Protein AF-A0A960ZUS1-F1 (afdb_monomer_lite)

Secondary structure (DSSP, 8-state):
-HHHHHHHHHHHHHHHHHS-TTTHHHHHHHHHIIIIIIIHHHHHHHHHHHHHHTEETTEE-HHHHHHHHHHHHHHHHHHHHHH----------S------

Sequence (100 aa):
GLAYTLYFITTQIYLEDRIDPKWRVRAQALLTLLTAGVGNLSGYLGSGWWFAQAQHENHADWPMFWWVLAGVTAAVFCLFALTYSGRKFGEASPDETPAV

Radius of gyration: 21.72 Å; chains: 1; bounding box: 67×39×48 Å

pLDDT: mean 74.9, std 10.5, range [45.28, 90.25]

Structure (mmCIF, N/CA/C/O backbone):
data_AF-A0A960ZUS1-F1
#
_entry.id   AF-A0A960ZUS1-F1
#
loop_
_atom_site.group_PDB
_atom_site.id
_atom_site.type_symbol
_atom_site.label_atom_id
_atom_site.label_alt_id
_atom_site.label_comp_id
_atom_site.label_asym_id
_atom_site.label_entity_id
_atom_site.label_seq_id
_atom_site.pdbx_PDB_ins_code
_atom_site.Cartn_x
_atom_site.Cartn_y
_atom_site.Cartn_z
_atom_site.occupancy
_atom_site.B_iso_or_equiv
_atom_site.auth_seq_id
_atom_site.auth_comp_id
_atom_site.auth_asym_id
_atom_site.auth_atom_id
_atom_site.pdbx_PDB_model_num
ATOM 1 N N . GLY A 1 1 ? 1.487 9.744 1.293 1.00 56.62 1 GLY A N 1
ATOM 2 C CA . GLY A 1 1 ? 1.363 10.138 2.709 1.00 56.62 1 GLY A CA 1
ATOM 3 C C . GLY A 1 1 ? -0.080 10.081 3.153 1.00 56.62 1 GLY A C 1
ATOM 4 O O . GLY A 1 1 ? -0.475 9.106 3.766 1.00 56.62 1 GLY A O 1
ATOM 5 N N . LEU A 1 2 ? -0.881 11.070 2.757 1.00 72.50 2 LEU A N 1
ATOM 6 C CA . LEU A 1 2 ? -2.255 11.242 3.240 1.00 72.50 2 LEU A CA 1
ATOM 7 C C . LEU A 1 2 ? -3.182 10.038 2.974 1.00 72.50 2 LEU A C 1
ATOM 9 O O . LEU A 1 2 ? -3.832 9.573 3.897 1.00 72.50 2 LEU A O 1
ATOM 13 N N . ALA A 1 3 ? -3.178 9.467 1.764 1.00 77.06 3 ALA A N 1
ATOM 14 C CA . ALA A 1 3 ? -3.994 8.286 1.449 1.00 77.06 3 ALA A CA 1
ATOM 15 C C . ALA A 1 3 ? -3.619 7.046 2.283 1.00 77.06 3 ALA A C 1
ATOM 17 O O . ALA A 1 3 ? -4.495 6.344 2.778 1.00 77.06 3 ALA A O 1
ATOM 18 N N . TYR A 1 4 ? -2.316 6.817 2.484 1.00 75.75 4 TYR A N 1
ATOM 19 C CA . TYR A 1 4 ? -1.817 5.728 3.326 1.00 75.75 4 TYR A CA 1
ATOM 20 C C . TYR A 1 4 ? -2.296 5.901 4.770 1.00 75.75 4 TYR A C 1
ATOM 22 O O . TYR A 1 4 ? -2.869 4.983 5.345 1.00 75.75 4 TYR A O 1
ATOM 30 N N . THR A 1 5 ? -2.141 7.106 5.322 1.00 79.44 5 THR A N 1
ATOM 31 C CA . THR A 1 5 ? -2.584 7.437 6.678 1.00 79.44 5 THR A CA 1
ATOM 32 C C . THR A 1 5 ? -4.099 7.297 6.839 1.00 79.44 5 THR A C 1
ATOM 34 O O . THR A 1 5 ? -4.543 6.663 7.790 1.00 79.44 5 THR A 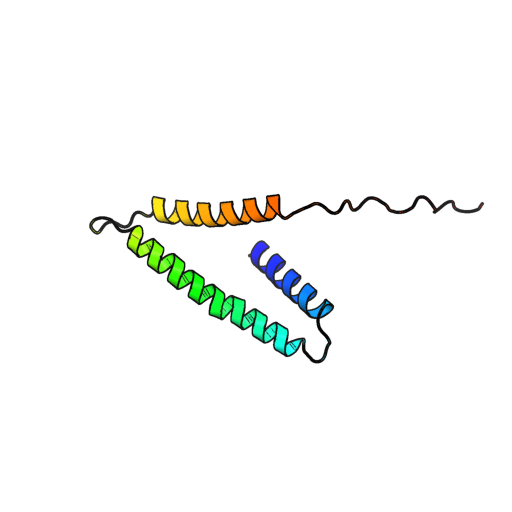O 1
ATOM 37 N N . LEU A 1 6 ? -4.900 7.824 5.905 1.00 79.62 6 LEU A N 1
ATOM 38 C CA . LEU A 1 6 ? -6.364 7.732 5.961 1.00 79.62 6 LEU A CA 1
ATOM 39 C C . LEU A 1 6 ? -6.853 6.283 5.919 1.00 79.62 6 LEU A C 1
ATOM 41 O O . LEU A 1 6 ? -7.695 5.903 6.732 1.00 79.62 6 LEU A O 1
ATOM 45 N N . TYR A 1 7 ? -6.312 5.470 5.010 1.00 80.06 7 TYR A N 1
ATOM 46 C CA . TYR A 1 7 ? -6.661 4.055 4.914 1.00 80.06 7 TYR A CA 1
ATOM 47 C C . TYR A 1 7 ? -6.300 3.303 6.199 1.00 80.06 7 TYR A C 1
ATOM 49 O O . TYR A 1 7 ? -7.128 2.573 6.749 1.00 80.06 7 TYR A O 1
ATOM 57 N N . PHE A 1 8 ? -5.081 3.512 6.704 1.00 76.62 8 PHE A N 1
ATOM 58 C CA . PHE A 1 8 ? -4.584 2.784 7.865 1.00 76.62 8 PHE A CA 1
ATOM 59 C C . PHE A 1 8 ? -5.357 3.144 9.135 1.00 76.62 8 PHE A C 1
ATOM 61 O O . PHE A 1 8 ? -5.847 2.253 9.826 1.00 76.62 8 PHE A O 1
ATOM 68 N N . ILE A 1 9 ? -5.555 4.441 9.387 1.00 80.50 9 ILE A N 1
ATOM 69 C CA . ILE A 1 9 ? -6.286 4.926 10.563 1.00 80.50 9 ILE A CA 1
ATOM 70 C C . ILE A 1 9 ? -7.755 4.493 10.506 1.00 80.50 9 ILE A C 1
ATOM 72 O O . ILE A 1 9 ? -8.277 3.986 11.495 1.00 80.50 9 ILE A O 1
ATOM 76 N N . THR A 1 10 ? -8.420 4.617 9.351 1.00 82.81 10 THR A N 1
ATOM 77 C CA . THR A 1 10 ? -9.826 4.187 9.208 1.00 82.81 10 THR A CA 1
ATOM 78 C C . THR A 1 10 ? -9.976 2.690 9.470 1.00 82.81 10 THR A C 1
ATOM 80 O O . THR A 1 10 ? -10.898 2.270 10.167 1.00 82.81 10 THR A O 1
ATOM 83 N N . THR A 1 11 ? -9.043 1.882 8.958 1.00 80.75 11 THR A N 1
ATOM 84 C CA . THR A 1 11 ? -9.039 0.430 9.178 1.00 80.75 11 THR A CA 1
ATOM 85 C C . THR A 1 11 ? -8.852 0.094 10.654 1.00 80.75 11 THR A C 1
ATOM 87 O O . THR A 1 11 ? -9.581 -0.743 11.180 1.00 80.75 11 THR A O 1
ATOM 90 N N . GLN A 1 12 ? -7.919 0.765 11.336 1.00 80.12 12 GLN A N 1
ATOM 91 C CA . GLN A 1 12 ? -7.671 0.587 12.769 1.00 80.12 12 GLN A CA 1
ATOM 92 C C . GLN A 1 12 ? -8.914 0.906 13.611 1.00 80.12 12 GLN A C 1
ATOM 94 O O . GLN A 1 12 ? -9.318 0.073 14.421 1.00 80.12 12 GLN A O 1
ATOM 99 N N . ILE A 1 13 ? -9.561 2.049 13.355 1.00 81.12 13 ILE A N 1
ATOM 100 C CA . ILE A 1 13 ? -10.778 2.477 14.062 1.00 81.12 13 ILE A CA 1
A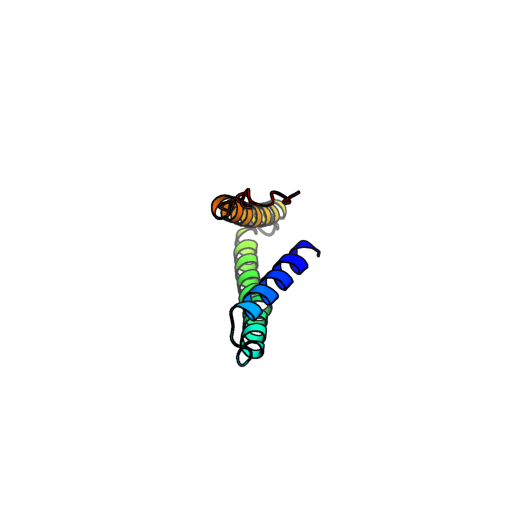TOM 101 C C . ILE A 1 13 ? -11.922 1.482 13.830 1.00 81.12 13 ILE A C 1
ATOM 103 O O . ILE A 1 13 ? -12.580 1.064 14.781 1.00 81.12 13 ILE A O 1
ATOM 107 N N . TYR A 1 14 ? -12.136 1.055 12.581 1.00 81.56 14 TYR A N 1
ATOM 108 C CA . TYR A 1 14 ? -13.175 0.077 12.249 1.00 81.56 14 TYR A CA 1
ATOM 109 C C . TYR A 1 14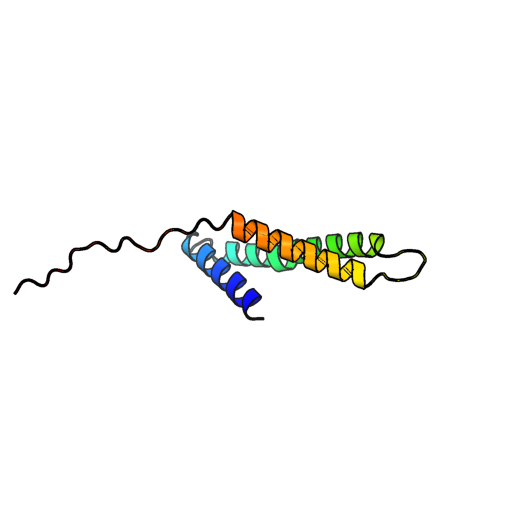 ? -12.959 -1.264 12.966 1.00 81.56 14 TYR A C 1
ATOM 111 O O . TYR A 1 14 ? -13.908 -1.889 13.441 1.00 81.56 14 TYR A O 1
ATOM 119 N N . LEU A 1 15 ? -11.703 -1.706 13.069 1.00 79.19 15 LEU A N 1
ATOM 120 C CA . LEU A 1 15 ? -11.349 -2.943 13.758 1.00 79.19 15 LEU A CA 1
ATOM 121 C C . LEU A 1 15 ? -11.589 -2.840 15.272 1.00 79.19 15 LEU A C 1
ATOM 123 O O . LEU A 1 15 ? -12.090 -3.784 15.878 1.00 79.19 15 LEU A O 1
ATOM 127 N N . GLU A 1 16 ? -11.243 -1.708 15.888 1.00 77.25 16 GLU A N 1
ATOM 128 C CA . GLU A 1 16 ? -11.444 -1.476 17.323 1.00 77.25 16 GLU A CA 1
ATOM 129 C C . GLU A 1 16 ? -12.921 -1.349 17.712 1.00 77.25 16 GLU A C 1
ATOM 131 O O . GLU A 1 16 ? -13.300 -1.808 18.793 1.00 77.25 16 GLU A O 1
ATOM 136 N N . ASP A 1 17 ? -13.752 -0.774 16.841 1.00 78.81 17 ASP A N 1
ATOM 137 C CA . ASP A 1 17 ? -15.202 -0.670 17.044 1.00 78.81 17 ASP A CA 1
ATOM 138 C C . ASP A 1 17 ? -15.888 -2.047 16.983 1.00 78.81 17 ASP A C 1
ATOM 140 O O . ASP A 1 17 ? -16.761 -2.363 17.789 1.00 78.81 17 ASP A O 1
ATOM 144 N N . ARG A 1 18 ? -15.434 -2.920 16.073 1.00 79.56 18 ARG A N 1
ATOM 145 C CA . ARG A 1 18 ? -16.030 -4.249 15.854 1.00 79.56 18 ARG A CA 1
ATOM 146 C C . ARG A 1 18 ? -15.557 -5.325 16.840 1.00 79.56 18 ARG A C 1
ATOM 148 O O . ARG A 1 18 ? -16.181 -6.384 16.914 1.00 79.56 18 ARG A O 1
ATOM 155 N N . ILE A 1 19 ? -14.442 -5.109 17.543 1.00 75.31 19 ILE A N 1
ATOM 156 C CA . ILE A 1 19 ? -13.783 -6.124 18.379 1.00 75.31 19 ILE A CA 1
ATOM 157 C C . ILE A 1 19 ? -13.861 -5.748 19.860 1.00 75.31 19 ILE A C 1
ATOM 159 O O . ILE A 1 19 ? -13.537 -4.629 20.262 1.00 75.31 19 ILE A O 1
ATOM 163 N N . ASP A 1 20 ? -14.216 -6.738 20.682 1.00 74.50 20 ASP A N 1
ATOM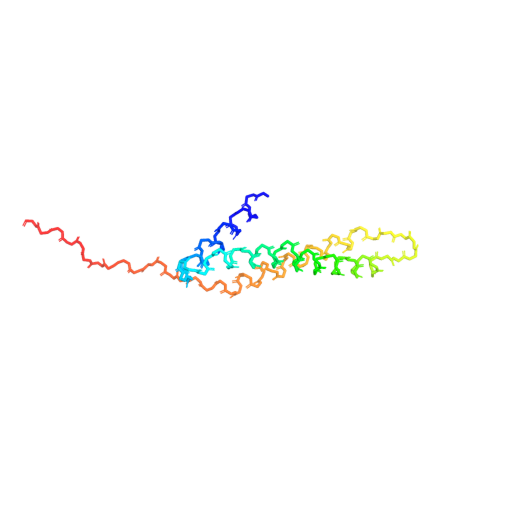 164 C CA . ASP A 1 20 ? -14.268 -6.626 22.140 1.00 74.50 20 ASP A CA 1
ATOM 165 C C . ASP A 1 20 ? -12.970 -6.034 22.731 1.00 74.50 20 ASP A C 1
ATOM 167 O O . ASP A 1 20 ? -11.871 -6.434 22.318 1.00 74.50 20 ASP A O 1
ATOM 171 N N . PRO A 1 21 ? -13.042 -5.163 23.760 1.00 74.50 21 PRO A N 1
ATOM 172 C CA . PRO A 1 21 ? -11.884 -4.459 24.325 1.00 74.50 21 PRO A CA 1
ATOM 173 C C . PRO A 1 21 ? -10.723 -5.379 24.724 1.00 74.50 21 PRO A C 1
ATOM 175 O O . PRO A 1 21 ? -9.555 -5.021 24.587 1.00 74.50 21 PRO A O 1
ATOM 178 N N . LYS A 1 22 ? -11.042 -6.606 25.151 1.00 79.81 22 LYS A N 1
ATOM 179 C CA . LYS A 1 22 ? -10.083 -7.652 25.535 1.00 79.81 22 LYS A CA 1
ATOM 180 C C . LYS A 1 22 ? -9.172 -8.116 24.384 1.00 79.81 22 LYS A C 1
ATOM 182 O O . LYS A 1 22 ? -8.086 -8.633 24.645 1.00 79.81 22 LYS A O 1
ATOM 187 N N . TRP A 1 23 ? -9.586 -7.953 23.126 1.00 77.75 23 TRP A N 1
ATOM 188 C CA . TRP A 1 23 ? -8.883 -8.486 21.950 1.00 77.75 23 TRP A CA 1
ATOM 189 C C . TRP A 1 23 ? -8.283 -7.412 21.036 1.00 77.75 23 TRP A C 1
ATOM 191 O O . TRP A 1 23 ? -7.499 -7.753 20.148 1.00 77.75 23 TRP A O 1
ATOM 201 N N . ARG A 1 24 ? -8.560 -6.125 21.284 1.00 78.75 24 ARG A N 1
ATOM 202 C CA . ARG A 1 24 ? -8.087 -4.996 20.457 1.00 78.75 24 ARG A CA 1
ATOM 203 C C . ARG A 1 24 ? -6.571 -4.974 20.267 1.00 78.75 24 ARG A C 1
ATOM 205 O O . ARG A 1 24 ? -6.094 -4.865 19.143 1.00 78.75 24 ARG A O 1
ATOM 212 N N . VAL A 1 25 ? -5.811 -5.185 21.344 1.00 79.38 25 VAL A N 1
ATOM 213 C CA . VAL A 1 25 ? -4.335 -5.207 21.298 1.00 79.38 25 VAL A CA 1
ATOM 214 C C . VAL A 1 25 ? -3.815 -6.331 20.394 1.00 79.38 25 VAL A C 1
ATOM 216 O O . VAL A 1 25 ? -2.873 -6.136 19.628 1.00 79.38 25 VAL A O 1
ATOM 219 N N . ARG A 1 26 ? -4.459 -7.505 20.425 1.00 83.69 26 ARG A N 1
ATOM 220 C CA . ARG A 1 26 ? -4.091 -8.648 19.573 1.00 83.69 26 ARG A CA 1
ATOM 221 C C . ARG A 1 26 ? -4.451 -8.389 18.109 1.00 83.69 26 ARG A C 1
ATOM 223 O O . ARG A 1 26 ? -3.669 -8.726 17.227 1.00 83.69 26 ARG A O 1
ATOM 230 N N . ALA A 1 27 ? -5.596 -7.757 17.859 1.00 83.25 27 ALA A N 1
ATOM 231 C CA . ALA A 1 27 ? -6.044 -7.398 16.518 1.00 83.25 27 ALA A CA 1
ATOM 232 C C . ALA A 1 27 ? -5.144 -6.332 15.866 1.00 83.25 27 ALA A C 1
ATOM 234 O O . ALA A 1 27 ? -4.785 -6.471 14.702 1.00 83.25 27 ALA A O 1
ATOM 235 N N . GLN A 1 28 ? -4.700 -5.325 16.624 1.00 79.12 28 GLN A N 1
ATOM 236 C CA . GLN A 1 28 ? -3.738 -4.315 16.159 1.00 79.12 28 GLN A CA 1
ATOM 237 C C . GLN A 1 28 ? -2.360 -4.917 15.842 1.00 79.12 28 GLN A C 1
ATOM 239 O O . GLN A 1 28 ? -1.763 -4.608 14.807 1.00 79.12 28 GLN A O 1
ATOM 244 N N . ALA A 1 29 ? -1.865 -5.824 16.691 1.00 85.25 29 ALA A N 1
ATOM 245 C CA . ALA A 1 29 ? -0.625 -6.553 16.422 1.00 85.25 29 ALA A CA 1
ATOM 246 C C . ALA A 1 29 ? -0.738 -7.423 15.156 1.00 85.25 29 ALA A C 1
ATOM 248 O O . ALA A 1 29 ? 0.172 -7.427 14.327 1.00 85.25 29 ALA A O 1
ATOM 249 N N . LEU A 1 30 ? -1.874 -8.103 14.964 1.00 86.19 30 LEU A N 1
ATOM 250 C CA . LEU A 1 30 ? -2.148 -8.885 13.757 1.00 86.19 30 LEU A CA 1
ATOM 251 C C . LEU A 1 30 ? -2.238 -7.997 12.509 1.00 86.19 30 LEU A C 1
ATOM 253 O O . LEU A 1 30 ? -1.640 -8.328 11.490 1.00 86.19 30 LEU A O 1
ATOM 257 N N . LEU A 1 31 ? -2.933 -6.859 12.587 1.00 85.06 31 LEU A N 1
ATOM 258 C CA . LEU A 1 31 ? -3.033 -5.893 11.490 1.00 85.06 31 LEU A CA 1
ATOM 259 C C . LEU A 1 31 ? -1.650 -5.365 11.084 1.00 85.06 31 LEU A C 1
ATOM 261 O O . LEU A 1 31 ? -1.340 -5.262 9.895 1.00 85.06 31 LEU A O 1
ATOM 265 N N . THR A 1 32 ? -0.799 -5.088 12.072 1.00 86.19 32 THR A N 1
ATOM 266 C CA . THR A 1 32 ? 0.589 -4.666 11.852 1.00 86.19 32 THR A CA 1
ATOM 267 C C . THR A 1 32 ? 1.396 -5.769 11.170 1.00 86.19 32 THR A C 1
ATOM 269 O O . THR A 1 32 ? 2.073 -5.503 10.180 1.00 86.19 32 THR A O 1
ATOM 272 N N . LEU A 1 33 ? 1.283 -7.017 11.634 1.00 90.25 33 LEU A N 1
ATOM 273 C CA . LEU A 1 33 ? 1.965 -8.167 11.032 1.00 90.25 33 LEU A CA 1
ATOM 274 C C . LEU A 1 33 ? 1.490 -8.435 9.599 1.00 90.25 33 LEU A C 1
ATOM 276 O O . LEU A 1 33 ? 2.300 -8.727 8.721 1.00 90.25 33 LEU A O 1
ATOM 280 N N . LEU A 1 34 ? 0.191 -8.305 9.338 1.00 87.31 34 LEU A N 1
ATOM 281 C CA . LEU A 1 34 ? -0.370 -8.473 8.002 1.00 87.31 34 LEU A CA 1
ATOM 282 C C . LEU A 1 34 ? 0.092 -7.369 7.053 1.00 87.31 34 LEU A C 1
ATOM 284 O O . LEU A 1 34 ? 0.444 -7.663 5.917 1.00 87.31 34 LEU A O 1
ATOM 288 N N . THR A 1 35 ? 0.151 -6.120 7.511 1.00 82.94 35 THR A N 1
ATOM 289 C CA . THR A 1 35 ? 0.536 -4.995 6.647 1.00 82.94 35 THR A CA 1
ATOM 290 C C . THR A 1 35 ? 2.045 -4.953 6.423 1.00 82.94 35 THR A C 1
ATOM 292 O O . THR A 1 35 ? 2.508 -4.948 5.285 1.00 82.94 35 THR A O 1
ATOM 295 N N . ALA A 1 36 ? 2.825 -4.939 7.503 1.00 83.44 36 ALA A N 1
ATOM 296 C CA . ALA A 1 36 ? 4.271 -4.758 7.441 1.00 83.44 36 ALA A CA 1
ATOM 297 C C . ALA A 1 36 ? 5.035 -6.069 7.203 1.00 83.44 36 ALA A C 1
ATOM 299 O O . ALA A 1 36 ? 6.159 -6.037 6.708 1.00 83.44 36 ALA A O 1
ATOM 300 N N . GLY A 1 37 ? 4.448 -7.214 7.555 1.00 86.81 37 GLY A N 1
ATOM 301 C CA . GLY A 1 37 ? 5.023 -8.533 7.309 1.00 86.81 37 GLY A CA 1
ATOM 302 C C . GLY A 1 37 ? 4.524 -9.104 5.991 1.00 86.81 37 GLY A C 1
ATOM 303 O O . GLY A 1 37 ? 5.233 -9.065 4.989 1.00 86.81 37 GLY A O 1
ATOM 304 N N . VAL A 1 38 ? 3.292 -9.617 5.986 1.00 87.19 38 VAL A N 1
ATOM 305 C CA . VAL A 1 38 ? 2.733 -10.351 4.835 1.00 87.19 38 VAL A CA 1
ATOM 306 C C . VAL A 1 38 ? 2.588 -9.459 3.602 1.00 87.19 38 VAL A C 1
ATOM 308 O O . VAL A 1 38 ? 2.923 -9.894 2.502 1.00 87.19 38 VAL A O 1
ATOM 311 N N . GLY A 1 39 ? 2.144 -8.213 3.773 1.00 83.38 39 GLY A N 1
ATOM 312 C CA . GLY A 1 39 ? 2.002 -7.241 2.691 1.00 83.38 39 GLY A CA 1
ATOM 313 C C . GLY A 1 39 ? 3.337 -6.925 2.024 1.00 83.38 39 GLY A C 1
ATOM 314 O O . GLY A 1 39 ? 3.448 -7.010 0.804 1.00 83.38 39 GLY A O 1
ATOM 315 N N . ASN A 1 40 ? 4.377 -6.663 2.818 1.00 84.75 40 ASN A N 1
ATOM 316 C CA . ASN A 1 40 ? 5.719 -6.420 2.288 1.00 84.75 40 ASN A CA 1
ATOM 317 C C . ASN A 1 40 ? 6.325 -7.669 1.643 1.00 84.75 40 ASN A C 1
ATOM 319 O O . ASN A 1 40 ? 6.879 -7.567 0.556 1.00 84.75 40 ASN A O 1
ATOM 323 N N . LEU A 1 41 ? 6.186 -8.851 2.254 1.00 85.69 41 LEU A N 1
ATOM 324 C CA . LEU A 1 41 ? 6.641 -10.115 1.661 1.00 85.69 41 LEU A CA 1
ATOM 325 C C . LEU A 1 41 ? 5.970 -10.363 0.308 1.00 85.69 41 LEU A C 1
ATOM 327 O O . LEU A 1 41 ? 6.651 -10.602 -0.684 1.00 85.69 41 LEU A O 1
ATOM 331 N N . SER A 1 42 ? 4.646 -10.236 0.252 1.00 83.00 42 SER A N 1
ATOM 332 C CA . SER A 1 42 ? 3.879 -10.400 -0.986 1.00 83.00 42 SER A CA 1
ATOM 333 C C . SER A 1 42 ? 4.275 -9.353 -2.030 1.00 83.00 42 SER A C 1
ATOM 335 O O . SER A 1 42 ? 4.408 -9.681 -3.206 1.00 83.00 42 SER A O 1
ATOM 337 N N . GLY A 1 43 ? 4.533 -8.112 -1.606 1.00 79.88 43 GLY A N 1
ATOM 338 C CA . GLY A 1 43 ? 5.033 -7.041 -2.465 1.00 79.88 43 GLY A CA 1
ATOM 339 C C . GLY A 1 43 ? 6.432 -7.318 -3.014 1.00 79.88 43 GLY A C 1
ATOM 340 O O . GLY A 1 43 ? 6.670 -7.107 -4.200 1.00 79.88 43 GLY A O 1
ATOM 341 N N . TYR A 1 44 ? 7.345 -7.844 -2.196 1.00 79.38 44 TYR A N 1
ATOM 342 C CA . TYR A 1 44 ? 8.696 -8.198 -2.629 1.00 79.38 44 TYR A CA 1
ATOM 343 C C . TYR A 1 44 ? 8.713 -9.412 -3.553 1.00 79.38 44 TYR A C 1
ATOM 345 O O . TYR A 1 44 ? 9.412 -9.375 -4.562 1.00 79.38 44 TYR A O 1
ATOM 353 N N . LEU A 1 45 ? 7.927 -10.457 -3.270 1.00 81.62 45 LEU A N 1
ATOM 354 C CA . LEU A 1 45 ? 7.794 -11.591 -4.188 1.00 81.62 45 LEU A CA 1
ATOM 355 C C . LEU A 1 45 ? 7.134 -11.169 -5.503 1.00 81.62 45 LEU A C 1
ATOM 357 O O . LEU A 1 45 ? 7.626 -11.532 -6.567 1.00 81.62 45 LEU A O 1
ATOM 361 N N . GLY A 1 46 ? 6.058 -10.381 -5.441 1.00 79.38 46 GLY A N 1
ATOM 362 C CA . GLY A 1 46 ? 5.352 -9.902 -6.628 1.00 79.38 46 GLY A CA 1
ATOM 363 C C . GLY A 1 46 ? 6.221 -8.986 -7.490 1.00 79.38 46 GLY A C 1
ATOM 364 O O . GLY A 1 46 ? 6.356 -9.217 -8.689 1.00 79.38 46 GLY A O 1
ATOM 365 N N . SER A 1 47 ? 6.863 -7.989 -6.876 1.00 73.06 47 SER A N 1
ATOM 366 C CA . SER A 1 47 ? 7.774 -7.067 -7.562 1.00 73.06 47 SER A CA 1
ATOM 367 C C . SER A 1 47 ? 9.029 -7.779 -8.066 1.00 73.06 47 SER A C 1
ATOM 369 O O . SER A 1 47 ? 9.450 -7.530 -9.186 1.00 73.06 47 SER A O 1
ATOM 371 N N . GLY A 1 48 ? 9.601 -8.707 -7.292 1.00 72.75 48 GLY A N 1
ATOM 372 C CA . GLY A 1 48 ? 10.787 -9.474 -7.681 1.00 72.75 48 GLY A CA 1
ATOM 373 C C . GLY A 1 48 ? 10.527 -10.443 -8.835 1.00 72.75 48 GLY A C 1
ATOM 374 O O . GLY A 1 48 ? 11.312 -10.490 -9.779 1.00 72.75 48 GLY A O 1
ATOM 375 N N . TRP A 1 49 ? 9.403 -11.167 -8.808 1.00 75.25 49 TRP A N 1
ATOM 376 C CA . TRP A 1 49 ? 8.977 -12.020 -9.922 1.00 75.25 49 TRP A CA 1
ATOM 377 C C . TRP A 1 49 ? 8.688 -11.192 -11.179 1.00 75.25 49 TRP A C 1
ATOM 379 O O . TRP A 1 49 ? 9.133 -11.540 -12.271 1.00 75.25 49 TRP A O 1
ATOM 389 N N . TRP A 1 50 ? 8.010 -10.054 -11.020 1.00 72.19 50 TRP A N 1
ATOM 390 C CA . TRP A 1 50 ? 7.729 -9.153 -12.132 1.00 72.19 50 TRP A CA 1
ATOM 391 C C . TRP A 1 50 ? 8.999 -8.512 -12.708 1.00 72.19 50 TRP A C 1
ATOM 393 O O . TRP A 1 50 ? 9.169 -8.452 -13.921 1.00 72.19 50 TRP A O 1
ATOM 403 N N . PHE A 1 51 ? 9.929 -8.086 -11.854 1.00 70.06 51 PHE A N 1
ATOM 404 C CA . PHE A 1 51 ? 11.211 -7.510 -12.259 1.00 70.06 51 PHE A CA 1
ATOM 405 C C . PHE A 1 51 ? 12.098 -8.521 -12.994 1.00 70.06 51 PHE A C 1
ATOM 407 O O . PHE A 1 51 ? 12.843 -8.135 -13.889 1.00 70.06 51 PHE A O 1
ATOM 414 N N . ALA A 1 52 ? 12.001 -9.812 -12.663 1.00 70.94 52 ALA A N 1
ATOM 415 C CA . ALA A 1 52 ? 12.672 -10.873 -13.412 1.00 70.94 52 ALA A CA 1
ATOM 416 C C . ALA A 1 52 ? 12.077 -11.061 -14.820 1.00 70.94 52 ALA A C 1
ATOM 418 O O . ALA A 1 52 ? 12.818 -11.298 -15.766 1.00 70.94 52 ALA A O 1
ATOM 419 N N . GLN A 1 53 ? 10.758 -10.907 -14.969 1.00 68.62 53 GLN A N 1
ATOM 420 C CA . GLN A 1 53 ? 10.070 -10.973 -16.266 1.00 68.62 53 GLN A CA 1
ATOM 421 C C . GLN A 1 53 ? 10.248 -9.699 -17.112 1.00 68.62 53 GLN A C 1
ATOM 423 O O . GLN A 1 53 ? 10.181 -9.766 -18.334 1.00 68.62 53 GLN A O 1
ATOM 428 N N . ALA A 1 54 ? 10.473 -8.547 -16.477 1.00 65.75 54 ALA A N 1
ATOM 429 C CA . ALA A 1 54 ? 10.700 -7.256 -17.134 1.00 65.75 54 ALA A CA 1
ATOM 430 C C . ALA A 1 54 ? 12.174 -7.014 -17.532 1.00 65.75 54 ALA A C 1
ATOM 432 O O . ALA A 1 54 ? 12.538 -5.899 -17.908 1.00 65.75 54 ALA A O 1
ATOM 433 N N . GLN A 1 55 ? 13.037 -8.027 -17.418 1.00 67.69 55 GLN A N 1
ATOM 434 C CA . GLN A 1 55 ? 14.412 -7.984 -17.911 1.00 67.69 55 GLN A CA 1
ATOM 435 C C . GLN A 1 55 ? 14.522 -8.797 -19.199 1.00 67.69 55 GLN A C 1
ATOM 437 O O . GLN A 1 55 ? 14.442 -10.024 -19.178 1.00 67.69 55 GLN A O 1
ATOM 442 N N . HIS A 1 56 ? 14.750 -8.110 -20.316 1.00 59.38 56 HIS A N 1
ATOM 443 C CA . HIS A 1 56 ? 15.102 -8.730 -21.588 1.00 59.38 56 HIS A CA 1
ATOM 444 C C . HIS A 1 56 ? 16.555 -8.375 -21.930 1.00 59.38 56 HIS A C 1
ATOM 446 O O . HIS A 1 56 ? 16.946 -7.212 -21.911 1.00 59.38 56 HIS A O 1
ATOM 452 N N . GLU A 1 57 ? 17.374 -9.399 -22.194 1.00 57.03 57 GLU A N 1
ATOM 453 C CA . GLU A 1 57 ? 18.742 -9.276 -22.729 1.00 57.03 57 GLU A CA 1
ATOM 454 C C . GLU A 1 57 ? 19.620 -8.199 -22.045 1.00 57.03 57 GLU A C 1
ATOM 456 O O . GLU A 1 57 ? 20.191 -7.333 -22.700 1.00 57.03 57 GLU A O 1
ATOM 461 N N . ASN A 1 58 ? 19.753 -8.260 -20.711 1.00 59.62 58 ASN A N 1
ATOM 462 C CA . ASN A 1 58 ? 20.575 -7.351 -19.884 1.00 59.62 58 ASN A CA 1
ATOM 463 C C . ASN A 1 58 ? 20.146 -5.870 -19.842 1.00 59.62 58 ASN A C 1
ATOM 465 O O . ASN A 1 58 ? 20.840 -5.062 -19.217 1.00 59.62 58 ASN A O 1
ATOM 469 N N . HIS A 1 59 ? 19.000 -5.503 -20.417 1.00 62.16 59 HIS A N 1
ATOM 470 C CA . HIS A 1 59 ? 18.430 -4.167 -20.272 1.00 62.16 59 HIS A CA 1
ATOM 471 C C . HIS A 1 59 ? 17.164 -4.210 -19.406 1.00 62.16 59 HIS A C 1
ATOM 473 O O . HIS A 1 59 ? 16.275 -5.038 -19.589 1.00 62.16 59 HIS A O 1
ATOM 479 N N . ALA A 1 60 ? 17.102 -3.325 -18.407 1.00 67.00 60 ALA A N 1
ATOM 480 C CA . ALA A 1 60 ? 15.935 -3.193 -17.545 1.00 67.00 60 ALA A CA 1
ATOM 481 C C . ALA A 1 60 ? 14.865 -2.340 -18.243 1.00 67.00 60 ALA A C 1
ATOM 483 O O . ALA A 1 60 ? 15.055 -1.129 -18.409 1.00 67.00 60 ALA A O 1
ATOM 484 N N . ASP A 1 61 ? 13.727 -2.944 -18.593 1.00 73.38 61 ASP A N 1
ATOM 485 C CA . ASP A 1 61 ? 12.587 -2.240 -19.189 1.00 73.38 61 ASP A CA 1
ATOM 486 C C . ASP A 1 61 ? 11.787 -1.475 -18.123 1.00 73.38 61 ASP A C 1
ATOM 488 O O . ASP A 1 61 ? 10.679 -1.834 -17.710 1.00 73.38 61 ASP A O 1
ATOM 492 N N . TRP A 1 62 ? 12.355 -0.350 -17.688 1.00 73.12 62 TRP A N 1
ATOM 493 C CA . TRP A 1 62 ? 11.731 0.592 -16.757 1.00 73.12 62 TRP A CA 1
ATOM 494 C C . TRP A 1 62 ? 10.296 1.010 -17.129 1.00 73.12 62 TRP A C 1
ATOM 496 O O . TRP A 1 62 ? 9.453 1.056 -16.228 1.00 73.12 62 TRP A O 1
ATOM 506 N N . PRO A 1 63 ? 9.959 1.299 -18.404 1.00 78.19 63 PRO A N 1
ATOM 507 C CA . PRO A 1 63 ? 8.592 1.660 -18.776 1.00 78.19 63 PRO A CA 1
ATOM 508 C C . PRO A 1 63 ? 7.591 0.535 -18.491 1.00 78.19 63 PRO A C 1
ATOM 510 O O . PRO A 1 63 ? 6.502 0.797 -17.984 1.00 78.19 63 PRO A O 1
ATOM 513 N N . MET A 1 64 ? 7.964 -0.717 -18.771 1.00 74.50 64 MET A N 1
ATOM 514 C CA . MET A 1 64 ? 7.107 -1.884 -18.552 1.00 74.50 64 MET A CA 1
ATOM 515 C C . MET A 1 64 ? 6.896 -2.156 -17.059 1.00 74.50 64 MET A C 1
ATOM 517 O O . MET A 1 64 ? 5.782 -2.478 -16.638 1.00 74.50 64 MET A O 1
ATOM 521 N N . PHE A 1 65 ? 7.933 -1.945 -16.244 1.00 77.00 65 PHE A N 1
ATOM 522 C CA . PHE A 1 65 ? 7.823 -1.986 -14.787 1.00 77.00 65 PHE A CA 1
ATOM 523 C C . PHE A 1 65 ? 6.766 -0.993 -14.277 1.00 77.00 65 PHE A C 1
ATOM 525 O O . PHE A 1 65 ? 5.810 -1.391 -13.608 1.00 77.00 65 PHE A O 1
ATOM 532 N N . TRP A 1 66 ? 6.875 0.284 -14.658 1.00 81.69 66 TRP A N 1
ATOM 533 C CA . TRP A 1 66 ? 5.930 1.318 -14.224 1.00 81.69 66 TRP A CA 1
ATOM 534 C C . TRP A 1 66 ? 4.505 1.087 -14.732 1.00 81.69 66 TRP A C 1
ATOM 536 O O . TRP A 1 66 ? 3.558 1.306 -13.976 1.00 81.69 66 TRP A O 1
ATOM 546 N N . TRP A 1 67 ? 4.333 0.611 -15.969 1.00 80.50 67 TRP A N 1
ATOM 547 C CA . TRP A 1 67 ? 3.008 0.318 -16.522 1.00 80.50 67 TRP A CA 1
ATOM 548 C C . TRP A 1 67 ? 2.270 -0.775 -15.758 1.00 80.50 67 TRP A C 1
ATOM 550 O O . TRP A 1 67 ? 1.058 -0.675 -15.577 1.00 80.50 67 TRP A O 1
ATOM 560 N N . VAL A 1 68 ? 2.975 -1.785 -15.250 1.00 78.88 68 VAL A N 1
ATOM 561 C CA . VAL A 1 68 ? 2.338 -2.815 -14.423 1.00 78.88 68 VAL A CA 1
ATOM 562 C C . VAL A 1 68 ? 2.042 -2.330 -13.016 1.00 78.88 68 VAL A C 1
ATOM 564 O O . VAL A 1 68 ? 0.958 -2.619 -12.512 1.00 78.88 68 VAL A O 1
ATOM 567 N N . LEU A 1 69 ? 2.909 -1.515 -12.408 1.00 79.94 69 LEU A N 1
ATOM 568 C CA . LEU A 1 69 ? 2.569 -0.844 -11.147 1.00 79.94 69 LEU A CA 1
ATOM 569 C C . LEU A 1 69 ? 1.315 0.036 -11.305 1.00 79.94 69 LEU A C 1
ATOM 571 O O . LEU A 1 69 ? 0.413 0.010 -10.458 1.00 79.94 69 LEU A O 1
ATOM 575 N N . ALA A 1 70 ? 1.226 0.772 -12.415 1.00 84.25 70 ALA A N 1
ATOM 576 C CA . ALA A 1 70 ? 0.042 1.543 -12.772 1.00 84.25 70 ALA A CA 1
ATOM 577 C C . ALA A 1 70 ? -1.174 0.630 -12.999 1.00 84.25 70 ALA A C 1
ATOM 579 O O . ALA A 1 70 ? -2.255 0.930 -12.498 1.00 84.25 70 ALA A O 1
ATOM 580 N N . GLY A 1 71 ? -0.994 -0.510 -13.670 1.00 85.56 71 GLY A N 1
ATOM 581 C CA . GLY A 1 71 ? -2.034 -1.509 -13.910 1.00 85.56 71 GLY A CA 1
ATOM 582 C C . GLY A 1 71 ? -2.607 -2.107 -12.625 1.00 85.56 71 GLY A C 1
ATOM 583 O O . GLY A 1 71 ? -3.824 -2.159 -12.471 1.00 85.56 71 GLY A O 1
ATOM 584 N N . VAL A 1 72 ? -1.759 -2.487 -11.664 1.00 81.25 72 VAL A N 1
ATOM 585 C CA . VAL A 1 72 ? -2.197 -2.991 -10.348 1.00 81.25 72 VAL A CA 1
ATOM 586 C C . VAL A 1 72 ? -2.983 -1.917 -9.596 1.00 81.25 72 VAL A C 1
ATOM 588 O O . VAL A 1 72 ? -4.053 -2.192 -9.054 1.00 81.25 72 VAL A O 1
ATOM 591 N N . THR A 1 73 ? -2.497 -0.674 -9.612 1.00 82.56 73 THR A N 1
ATOM 592 C CA . THR A 1 73 ? -3.189 0.455 -8.972 1.00 82.56 73 THR A CA 1
ATOM 593 C C . THR A 1 73 ? -4.547 0.724 -9.628 1.00 82.56 73 THR A C 1
ATOM 595 O O . THR A 1 73 ? -5.549 0.887 -8.932 1.00 82.56 73 THR A O 1
ATOM 598 N N . ALA A 1 74 ? -4.607 0.711 -10.962 1.00 86.12 74 ALA A N 1
ATOM 599 C CA . ALA A 1 74 ? -5.839 0.879 -11.725 1.00 86.12 74 ALA A CA 1
ATOM 600 C C . ALA A 1 74 ? -6.827 -0.272 -11.481 1.00 86.12 74 ALA A C 1
ATOM 602 O O . ALA A 1 74 ? -8.022 -0.028 -11.343 1.00 86.12 74 ALA A O 1
ATOM 603 N N . ALA A 1 75 ? -6.346 -1.511 -11.357 1.00 86.19 75 ALA A N 1
ATOM 604 C CA . ALA A 1 75 ? -7.182 -2.663 -11.037 1.00 86.19 75 ALA A CA 1
ATOM 605 C C . ALA A 1 75 ? -7.831 -2.524 -9.653 1.00 86.19 75 ALA A C 1
ATOM 607 O O . ALA A 1 75 ? -9.039 -2.718 -9.528 1.00 86.19 75 ALA A O 1
ATOM 608 N N . VAL A 1 76 ? -7.065 -2.124 -8.631 1.00 84.25 76 VAL A N 1
ATOM 609 C CA . VAL A 1 76 ? -7.603 -1.848 -7.286 1.00 84.25 76 VAL A CA 1
ATOM 610 C C . VAL A 1 76 ? -8.604 -0.694 -7.325 1.00 84.25 76 VAL A C 1
ATOM 612 O O . VAL A 1 76 ? -9.666 -0.791 -6.713 1.00 84.25 76 VAL A O 1
ATOM 615 N N . PHE A 1 77 ? -8.308 0.370 -8.077 1.00 83.94 77 PHE A N 1
ATOM 616 C CA . PHE A 1 77 ? -9.230 1.490 -8.264 1.00 83.94 77 PHE A CA 1
ATOM 617 C C . PHE A 1 77 ? -10.546 1.050 -8.919 1.00 83.94 77 PHE A C 1
ATOM 619 O O . PHE A 1 77 ? -11.616 1.382 -8.417 1.00 83.94 77 PHE A O 1
ATOM 626 N N . CYS A 1 78 ? -10.486 0.254 -9.987 1.00 85.88 78 CYS A N 1
ATOM 627 C CA . CYS A 1 78 ? -11.670 -0.308 -10.632 1.00 85.88 78 CYS A CA 1
ATOM 628 C C . CYS A 1 78 ? -12.450 -1.223 -9.685 1.00 85.88 78 CYS A C 1
ATOM 630 O O . CYS A 1 78 ? -13.670 -1.121 -9.604 1.00 85.88 78 CYS A O 1
ATOM 632 N N . LEU A 1 79 ? -11.769 -2.089 -8.934 1.00 85.06 79 LEU A N 1
ATOM 633 C CA . LEU A 1 79 ? -12.412 -2.993 -7.982 1.00 85.06 79 LEU A CA 1
ATOM 634 C C . LEU A 1 79 ? -13.109 -2.211 -6.864 1.00 85.06 79 LEU A C 1
ATOM 636 O O . LEU A 1 79 ? -14.241 -2.537 -6.509 1.00 85.06 79 LEU A O 1
ATOM 640 N N . PHE A 1 80 ? -12.481 -1.140 -6.370 1.00 80.38 80 PHE A N 1
ATOM 641 C CA . PHE A 1 80 ? -13.106 -0.207 -5.440 1.00 80.38 80 PHE A CA 1
ATOM 642 C C . PHE A 1 80 ? -14.318 0.474 -6.074 1.00 80.38 80 PHE A C 1
ATOM 644 O O . PHE A 1 80 ? -15.389 0.434 -5.486 1.00 80.38 80 PHE A O 1
ATOM 651 N N . ALA A 1 81 ? -14.193 1.029 -7.280 1.00 83.19 81 ALA A N 1
ATOM 652 C CA . ALA A 1 81 ? -15.297 1.687 -7.977 1.00 83.19 81 ALA A CA 1
ATOM 653 C C . ALA A 1 81 ? -16.495 0.748 -8.216 1.00 83.19 81 ALA A C 1
ATOM 655 O O . ALA A 1 81 ? -17.638 1.180 -8.116 1.00 83.19 81 ALA A O 1
ATOM 656 N N . LEU A 1 82 ? -16.240 -0.536 -8.485 1.00 83.25 82 LEU A N 1
ATOM 657 C CA . LEU A 1 82 ? -17.275 -1.557 -8.672 1.00 83.25 82 LEU A CA 1
ATOM 658 C C . LEU A 1 82 ? -17.883 -2.041 -7.346 1.00 83.25 82 LEU A C 1
ATOM 660 O O . LEU A 1 82 ? -19.088 -2.264 -7.266 1.00 83.25 82 LEU A O 1
ATOM 664 N N . THR A 1 83 ? -17.067 -2.212 -6.303 1.00 78.69 83 THR A N 1
ATOM 665 C CA . THR A 1 83 ? -17.520 -2.677 -4.976 1.00 78.69 83 THR A CA 1
ATOM 666 C C . THR A 1 83 ? -18.199 -1.563 -4.179 1.00 78.69 83 THR A C 1
ATOM 668 O O . THR A 1 83 ? -19.043 -1.829 -3.318 1.00 78.69 83 THR A O 1
ATOM 671 N N . TYR A 1 84 ? -17.851 -0.308 -4.462 1.00 72.38 84 TYR A N 1
ATOM 672 C CA . TYR A 1 84 ? -18.429 0.878 -3.848 1.00 72.38 84 TYR A CA 1
ATOM 673 C C . TYR A 1 84 ? -19.864 1.084 -4.347 1.00 72.38 84 TYR A C 1
ATOM 675 O O . TYR A 1 84 ? -20.161 1.899 -5.217 1.00 72.38 84 TYR A O 1
ATOM 683 N N . SER A 1 85 ? -20.784 0.327 -3.759 1.00 58.03 85 SER A N 1
ATOM 684 C CA . SER A 1 85 ? -22.210 0.613 -3.823 1.00 58.03 85 SER A CA 1
ATOM 685 C C . SER A 1 85 ? -22.511 1.723 -2.817 1.00 58.03 85 SER A C 1
ATOM 687 O O . SER A 1 85 ? -22.471 1.531 -1.601 1.00 58.03 85 SER A O 1
ATOM 689 N N . GLY A 1 86 ? -22.751 2.931 -3.328 1.00 57.62 86 GLY A N 1
ATOM 690 C CA . GLY A 1 86 ? -23.114 4.079 -2.508 1.00 57.62 86 GLY A CA 1
ATOM 691 C C . GLY A 1 86 ? -24.365 3.777 -1.685 1.00 57.62 86 GLY A C 1
ATOM 692 O O . GLY A 1 86 ? -25.476 3.750 -2.215 1.00 57.62 86 GLY A O 1
ATOM 693 N N . ARG A 1 87 ? -24.208 3.590 -0.370 1.00 55.28 87 ARG A N 1
ATOM 694 C CA . ARG A 1 87 ? -25.324 3.788 0.557 1.00 55.28 87 ARG A CA 1
ATOM 695 C C . ARG A 1 87 ? -25.748 5.246 0.412 1.00 55.28 87 ARG A C 1
ATOM 697 O O . ARG A 1 87 ? -24.991 6.144 0.773 1.00 55.28 87 ARG A O 1
ATOM 704 N N . LYS A 1 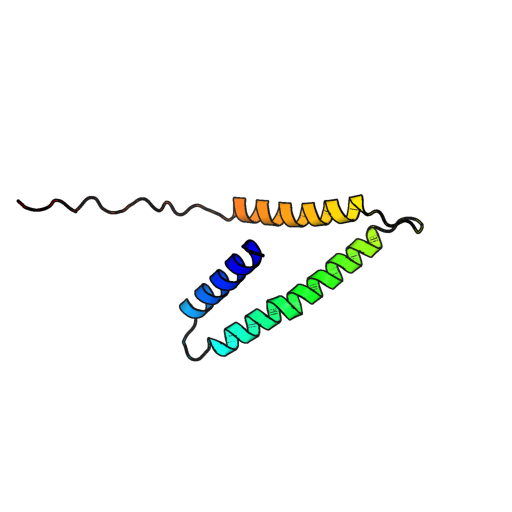88 ? -26.941 5.468 -0.144 1.00 45.28 88 LYS A N 1
ATOM 705 C CA . LYS A 1 88 ? -27.610 6.769 -0.152 1.00 45.28 88 LYS A CA 1
ATOM 706 C C . LYS A 1 88 ? -27.756 7.231 1.299 1.00 45.28 88 LYS A C 1
ATOM 708 O O . LYS A 1 88 ? -28.643 6.774 2.010 1.00 45.28 88 LYS A O 1
ATOM 713 N N . PHE A 1 89 ? -26.867 8.109 1.748 1.00 48.19 89 PHE A N 1
ATOM 714 C CA . PHE A 1 89 ? -27.123 8.938 2.918 1.00 48.19 89 PHE A CA 1
ATOM 715 C C . PHE A 1 89 ? -28.159 9.970 2.479 1.00 48.19 89 PHE A C 1
ATOM 717 O O . PHE A 1 89 ? -27.824 10.961 1.837 1.00 48.19 89 PHE A O 1
ATOM 724 N N . GLY A 1 90 ? -29.432 9.663 2.703 1.00 53.62 90 GLY A N 1
ATOM 725 C CA . GLY A 1 90 ? -30.508 10.491 2.179 1.00 53.62 90 GLY A CA 1
ATOM 726 C C . GLY A 1 90 ? -31.902 10.003 2.522 1.00 53.62 90 GLY A C 1
ATOM 727 O O . GLY A 1 90 ? -32.759 10.064 1.659 1.00 53.62 90 GLY A O 1
ATOM 728 N N . GLU A 1 91 ? -32.124 9.534 3.748 1.00 55.94 91 GLU A N 1
ATOM 729 C CA . GLU A 1 91 ? -33.461 9.513 4.357 1.00 55.94 91 GLU A CA 1
ATOM 730 C C . GLU A 1 91 ? -33.317 9.948 5.821 1.00 55.94 91 GLU A C 1
ATOM 732 O O . GLU A 1 91 ? -33.437 9.161 6.755 1.00 55.94 91 GLU A O 1
ATOM 737 N N . ALA A 1 92 ? -32.970 11.224 6.022 1.00 49.97 92 ALA A N 1
ATOM 738 C CA . ALA A 1 92 ? -33.299 11.893 7.273 1.00 49.97 92 ALA A CA 1
ATOM 739 C C . ALA A 1 92 ? -34.793 12.239 7.208 1.00 49.97 92 ALA A C 1
ATOM 741 O O . ALA A 1 92 ? -35.240 12.933 6.295 1.00 49.97 92 ALA A O 1
ATOM 742 N N . SER A 1 93 ? -35.537 11.644 8.136 1.00 55.44 93 SER A N 1
ATOM 743 C CA . SER A 1 93 ? -36.990 11.686 8.287 1.00 55.44 93 SER A CA 1
ATOM 744 C C . SER A 1 93 ? -37.550 13.117 8.266 1.00 55.44 93 SER A C 1
ATOM 746 O O . SER A 1 93 ? -37.022 13.970 8.982 1.00 55.44 93 SER A O 1
ATOM 748 N N . PRO A 1 94 ? -38.636 13.392 7.521 1.00 60.16 94 PRO A N 1
ATOM 749 C CA . PRO A 1 94 ? -39.370 14.643 7.627 1.00 60.16 94 PRO A CA 1
ATOM 750 C C . PRO A 1 94 ? -40.254 14.603 8.880 1.00 60.16 94 PRO A C 1
ATOM 752 O O . PRO A 1 94 ? -41.443 14.324 8.782 1.00 60.16 94 PRO A O 1
ATOM 755 N N . ASP A 1 95 ? -39.678 14.841 10.058 1.00 60.66 95 ASP A N 1
ATOM 756 C CA . ASP A 1 95 ? -40.476 15.216 11.231 1.00 60.66 95 ASP A CA 1
ATOM 757 C C . ASP A 1 95 ? -39.669 16.065 12.219 1.00 60.66 95 ASP A C 1
ATOM 759 O O . ASP A 1 95 ? -39.332 15.651 13.321 1.00 60.66 95 ASP A O 1
ATOM 763 N N . GLU A 1 96 ? -39.333 17.280 11.797 1.00 61.84 96 GLU A N 1
ATOM 764 C CA . GLU A 1 96 ? -39.106 18.382 12.732 1.00 61.84 96 GLU A CA 1
ATOM 765 C C . GLU A 1 96 ? -40.034 19.521 12.315 1.00 61.84 96 GLU A C 1
ATOM 767 O O . GLU A 1 96 ? -39.632 20.512 11.707 1.00 61.84 96 GLU A O 1
ATOM 772 N N . THR A 1 97 ? -41.326 19.338 12.596 1.00 67.19 97 THR A N 1
ATOM 773 C CA . THR A 1 97 ? -42.279 20.449 12.637 1.00 67.19 97 THR A CA 1
ATOM 774 C C . THR A 1 97 ? -42.165 21.073 14.030 1.00 67.19 97 THR A C 1
ATOM 776 O O . THR A 1 97 ? -42.587 20.434 14.996 1.00 67.19 97 THR A O 1
ATOM 779 N N . PRO A 1 98 ? -41.594 22.280 14.207 1.00 56.00 98 PRO A N 1
ATOM 780 C CA . PRO A 1 98 ? -41.656 22.946 15.499 1.00 56.00 98 PRO A CA 1
ATOM 781 C C . PRO A 1 98 ? -43.116 23.320 15.774 1.00 56.00 98 PRO A C 1
ATOM 783 O O . PRO A 1 98 ? -43.715 24.113 15.046 1.00 56.00 98 PRO A O 1
ATOM 786 N N . ALA A 1 99 ? -43.697 22.701 16.804 1.00 60.41 99 ALA A N 1
ATOM 787 C CA . ALA A 1 99 ? -44.979 23.105 17.357 1.00 60.41 99 ALA A CA 1
ATOM 788 C C . ALA A 1 99 ? -44.872 24.564 17.826 1.00 60.41 99 ALA A C 1
ATOM 790 O O . ALA A 1 99 ? -44.018 24.898 18.650 1.00 60.41 99 ALA A O 1
ATOM 791 N N . VAL A 1 100 ? -45.706 25.410 17.221 1.00 60.03 100 VAL A N 1
ATOM 792 C CA . VAL A 1 100 ? -45.987 26.793 17.627 1.00 60.03 100 VAL A CA 1
ATOM 793 C C . VAL A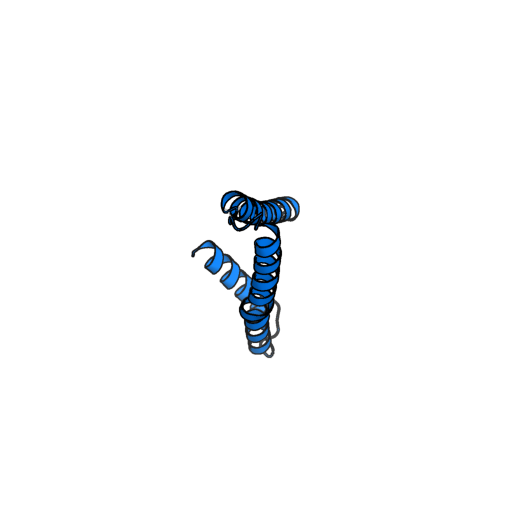 1 100 ? -46.605 26.868 19.016 1.00 60.03 100 VAL A C 1
ATOM 795 O O . VAL A 1 100 ? -47.357 25.934 19.381 1.00 60.03 100 VAL A O 1
#

Foldseek 3Di:
DVVVVVVVVVVLVVQCVVDDPVCSVVVVVVVCCCCVPVVVVCVCVVLVVVQVVQDDPNDRNPVSSVVVVVVVVVVVVVVCVVVPPDPPPDCPDPPPDPDD